Protein AF-A0A0M3JUL9-F1 (afdb_monomer_lite)

InterPro domains:
  IPR040126 Storkhead-box protein 1/2 [PTHR22437] (18-96)

Structure (mmCIF, N/CA/C/O backbone):
data_AF-A0A0M3JUL9-F1
#
_entry.id   AF-A0A0M3JUL9-F1
#
loop_
_atom_site.group_PDB
_atom_site.id
_atom_site.type_symbol
_atom_site.label_atom_id
_atom_site.label_alt_id
_atom_site.label_comp_id
_atom_site.label_asym_id
_atom_site.label_entity_id
_atom_site.label_seq_id
_atom_site.pdbx_PDB_ins_code
_atom_site.Cartn_x
_atom_site.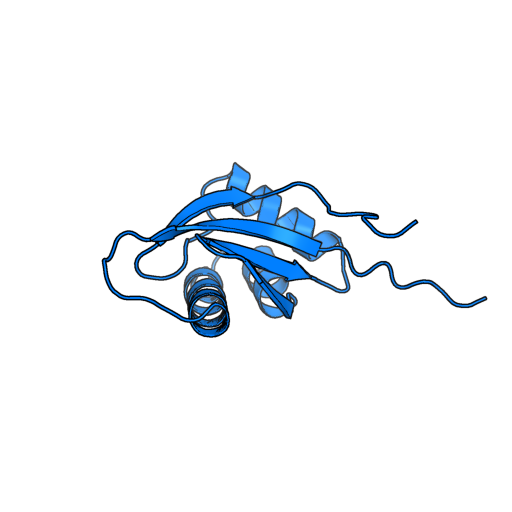Cartn_y
_atom_site.Cartn_z
_atom_site.occupancy
_atom_site.B_iso_or_equiv
_atom_site.auth_seq_id
_atom_site.auth_comp_id
_atom_site.auth_asym_id
_atom_site.auth_atom_id
_atom_site.pdbx_PDB_model_num
ATOM 1 N N . MET A 1 1 ? 29.169 9.291 -13.584 1.00 41.19 1 MET A N 1
ATOM 2 C CA . MET A 1 1 ? 27.732 9.516 -13.859 1.00 41.19 1 MET A CA 1
ATOM 3 C C . MET A 1 1 ? 26.926 8.923 -12.714 1.00 41.19 1 MET A C 1
ATOM 5 O O . MET A 1 1 ? 26.686 7.722 -12.695 1.00 41.19 1 MET A O 1
ATOM 9 N N . SER A 1 2 ? 26.594 9.728 -11.707 1.00 45.47 2 SER A N 1
ATOM 10 C CA . SER A 1 2 ? 25.700 9.327 -10.620 1.00 45.47 2 SER A CA 1
ATOM 11 C C . SER A 1 2 ? 24.323 9.045 -11.220 1.00 45.47 2 SER A C 1
ATOM 13 O O . SER A 1 2 ? 23.614 9.962 -11.625 1.00 45.47 2 SER A O 1
ATOM 15 N N . ARG A 1 3 ? 23.948 7.765 -11.336 1.00 45.38 3 ARG A N 1
ATOM 16 C CA . ARG A 1 3 ? 22.549 7.402 -11.576 1.00 45.38 3 ARG A CA 1
ATOM 17 C C . ARG A 1 3 ? 21.774 7.949 -10.387 1.00 45.38 3 ARG A C 1
ATOM 19 O O . ARG A 1 3 ? 21.873 7.396 -9.297 1.00 45.38 3 ARG A O 1
ATOM 26 N N . ALA A 1 4 ? 21.046 9.044 -10.582 1.00 50.53 4 ALA A N 1
ATOM 27 C CA . ALA A 1 4 ? 19.997 9.423 -9.657 1.00 50.53 4 ALA A CA 1
ATOM 28 C C . ALA A 1 4 ? 19.030 8.237 -9.627 1.00 50.53 4 ALA A C 1
ATOM 30 O O . ALA A 1 4 ? 18.303 7.991 -10.591 1.00 50.53 4 ALA A O 1
ATOM 31 N N . ILE A 1 5 ? 19.092 7.433 -8.567 1.00 52.97 5 ILE A N 1
ATOM 32 C CA . ILE A 1 5 ? 18.044 6.465 -8.282 1.00 52.97 5 ILE A CA 1
ATOM 33 C C . ILE A 1 5 ? 16.853 7.344 -7.928 1.00 52.97 5 ILE A C 1
ATOM 35 O O . ILE A 1 5 ? 16.764 7.859 -6.819 1.00 52.97 5 ILE A O 1
ATOM 39 N N . SER A 1 6 ? 16.011 7.636 -8.918 1.00 56.53 6 SER A N 1
ATOM 40 C CA . SER A 1 6 ? 14.740 8.297 -8.674 1.00 56.53 6 SER A CA 1
ATOM 41 C C . SER A 1 6 ? 13.906 7.296 -7.888 1.00 56.53 6 SER A C 1
ATOM 43 O O . SER A 1 6 ? 13.284 6.405 -8.464 1.00 56.53 6 SER A O 1
ATOM 45 N N . THR A 1 7 ? 13.989 7.360 -6.560 1.00 62.62 7 THR A N 1
ATOM 46 C CA . THR A 1 7 ? 13.099 6.625 -5.672 1.00 62.62 7 THR A CA 1
ATOM 47 C C . THR A 1 7 ? 11.711 7.168 -5.932 1.00 62.62 7 THR A C 1
ATOM 49 O O . THR A 1 7 ? 11.331 8.242 -5.468 1.00 62.62 7 THR A O 1
ATOM 52 N N . GLN A 1 8 ? 10.968 6.448 -6.762 1.00 81.00 8 GLN A N 1
ATOM 53 C CA . GLN A 1 8 ? 9.592 6.794 -7.026 1.00 81.00 8 GLN A CA 1
ATOM 54 C C . GLN A 1 8 ? 8.789 6.533 -5.756 1.00 81.00 8 GLN A C 1
ATOM 56 O O . GLN A 1 8 ? 8.959 5.506 -5.094 1.00 81.00 8 GLN A O 1
ATOM 61 N N . CYS A 1 9 ? 7.926 7.478 -5.405 1.00 89.00 9 CYS A N 1
ATOM 62 C CA . CYS A 1 9 ? 7.029 7.351 -4.273 1.00 89.00 9 CYS A CA 1
ATOM 63 C C . CYS A 1 9 ? 5.579 7.513 -4.723 1.00 89.00 9 CYS A C 1
ATOM 65 O O . CYS A 1 9 ? 5.265 8.235 -5.677 1.00 89.00 9 CYS A O 1
ATOM 67 N N . ILE A 1 10 ? 4.691 6.818 -4.022 1.00 92.44 10 ILE A N 1
ATOM 68 C CA . ILE A 1 10 ? 3.245 6.953 -4.169 1.00 92.44 10 ILE A CA 1
ATOM 69 C C . ILE A 1 10 ? 2.631 7.270 -2.808 1.00 92.44 10 ILE A C 1
ATOM 71 O O . ILE A 1 10 ? 3.108 6.812 -1.768 1.00 92.44 10 ILE A O 1
ATOM 75 N N . GLY A 1 11 ? 1.558 8.057 -2.823 1.00 94.25 11 GLY A N 1
ATOM 76 C CA . GLY A 1 11 ? 0.722 8.293 -1.651 1.00 94.25 11 GLY A CA 1
ATOM 77 C C . GLY A 1 11 ? -0.485 7.361 -1.661 1.00 94.25 11 GLY A C 1
ATOM 78 O O . GLY A 1 11 ? -1.190 7.283 -2.660 1.00 94.25 11 GLY A O 1
ATOM 79 N N . ILE A 1 12 ? -0.759 6.678 -0.558 1.00 95.44 12 ILE A N 1
ATOM 80 C CA . ILE A 1 12 ? -1.969 5.882 -0.345 1.00 95.44 12 ILE A CA 1
ATOM 81 C C . ILE A 1 12 ? -2.828 6.633 0.667 1.00 95.44 12 ILE A C 1
ATOM 83 O O . ILE A 1 12 ? -2.421 6.830 1.812 1.00 95.44 12 ILE A O 1
ATOM 87 N N . ILE A 1 13 ? -4.006 7.083 0.244 1.00 94.88 13 ILE A N 1
ATOM 88 C CA . ILE A 1 13 ? -4.916 7.842 1.101 1.00 94.88 13 ILE A CA 1
ATOM 89 C C . ILE A 1 13 ? -5.824 6.856 1.826 1.00 94.88 13 ILE A C 1
ATOM 91 O O . ILE A 1 13 ? -6.673 6.210 1.209 1.00 94.88 13 ILE A O 1
ATOM 95 N N . PHE A 1 14 ? -5.661 6.773 3.142 1.00 94.69 14 PHE A N 1
ATOM 96 C CA . PHE A 1 14 ? -6.514 5.994 4.024 1.00 94.69 14 PHE A CA 1
ATOM 97 C C . PHE A 1 14 ? -7.550 6.868 4.726 1.00 94.69 14 PHE A C 1
ATOM 99 O O . PHE A 1 14 ? -7.261 7.978 5.173 1.00 94.69 14 PHE A O 1
ATOM 106 N N . GLN A 1 15 ? -8.741 6.315 4.919 1.00 94.38 15 GLN A N 1
ATOM 107 C CA . GLN A 1 15 ? -9.728 6.832 5.861 1.00 94.38 15 GLN A CA 1
ATOM 108 C C . GLN A 1 15 ? -9.845 5.868 7.039 1.00 94.38 15 GLN A C 1
ATOM 110 O O . GLN A 1 15 ? -10.020 4.665 6.847 1.00 94.38 15 GLN A O 1
ATOM 115 N N . SER A 1 16 ? -9.726 6.393 8.262 1.00 93.19 16 SER A N 1
ATOM 116 C CA . SER A 1 16 ? -9.926 5.598 9.477 1.00 93.19 16 SER A CA 1
ATOM 117 C C . SER A 1 16 ? -11.401 5.244 9.636 1.00 93.19 16 SER A C 1
ATOM 119 O O . SER A 1 16 ? -12.252 6.128 9.577 1.00 93.19 16 SER A O 1
ATOM 121 N N . LEU A 1 17 ? -11.687 3.971 9.900 1.00 92.81 17 LEU A N 1
ATOM 122 C CA . LEU A 1 17 ? -13.026 3.479 10.249 1.00 92.81 17 LEU A CA 1
ATOM 123 C C . LEU A 1 17 ? -13.235 3.420 11.770 1.00 92.81 17 LEU A C 1
ATOM 125 O O . LEU A 1 17 ? -14.276 2.985 12.248 1.00 92.81 17 LEU A O 1
ATOM 129 N N . THR A 1 18 ? -12.225 3.824 12.547 1.00 87.25 18 THR A N 1
ATOM 130 C CA . THR A 1 18 ? -12.245 3.768 14.013 1.00 87.25 18 THR A CA 1
ATOM 131 C C . THR A 1 18 ? -11.819 5.105 14.617 1.00 87.25 18 THR A C 1
ATOM 133 O O . THR A 1 18 ? -11.054 5.860 14.011 1.00 87.25 18 THR A O 1
ATOM 136 N N . SER A 1 19 ? -12.245 5.380 15.851 1.00 80.94 19 SER A N 1
ATOM 137 C CA . SER A 1 19 ? -11.760 6.522 16.640 1.00 80.94 19 SER A CA 1
ATOM 138 C C . SER A 1 19 ? -10.344 6.310 17.200 1.00 80.94 19 SER A C 1
ATOM 140 O O . SER A 1 19 ? -9.722 7.252 17.695 1.00 80.94 19 SER A O 1
ATOM 142 N N . LYS A 1 20 ? -9.795 5.088 17.103 1.00 81.69 20 LYS A N 1
ATOM 143 C CA . LYS A 1 20 ? -8.452 4.761 17.593 1.00 81.69 20 LYS A CA 1
ATOM 144 C C . LYS A 1 20 ? -7.389 5.299 16.639 1.00 81.69 20 LYS A C 1
ATOM 146 O O . LYS A 1 20 ? -7.295 4.897 15.481 1.00 81.69 20 LYS A O 1
ATOM 151 N N . ARG A 1 21 ? -6.527 6.175 17.153 1.00 80.62 21 ARG A N 1
ATOM 152 C CA . ARG A 1 21 ? -5.351 6.668 16.427 1.00 80.62 21 ARG A CA 1
ATOM 153 C C . ARG A 1 21 ? -4.317 5.545 16.283 1.00 80.62 21 ARG A C 1
ATOM 155 O O . ARG A 1 21 ? -3.913 4.947 17.277 1.00 80.62 21 ARG A O 1
ATOM 162 N N . LYS A 1 22 ? -3.850 5.297 15.058 1.00 86.50 22 LYS A N 1
ATOM 163 C CA . LYS A 1 22 ? -2.655 4.482 14.783 1.00 86.50 22 LYS A CA 1
ATOM 164 C C . LYS A 1 22 ? -1.533 5.370 14.247 1.00 86.50 22 LYS A C 1
ATOM 166 O O . LYS A 1 22 ? -1.803 6.381 13.601 1.00 86.50 22 LYS A O 1
ATOM 171 N N . SER A 1 23 ? -0.285 5.006 14.535 1.00 93.25 23 SER A N 1
ATOM 172 C CA . SER A 1 23 ? 0.879 5.642 13.911 1.00 93.25 23 SER A CA 1
ATOM 173 C C . SER A 1 23 ? 0.970 5.253 12.432 1.00 93.25 23 SER A C 1
ATOM 175 O O . SER A 1 23 ? 0.492 4.188 12.043 1.00 93.25 23 SER A O 1
ATOM 177 N N . GLY A 1 24 ? 1.619 6.092 11.619 1.00 94.44 24 GLY A N 1
ATOM 178 C CA . GLY A 1 24 ? 1.859 5.802 10.202 1.00 94.44 24 GLY A CA 1
ATOM 179 C C . GLY A 1 24 ? 2.567 4.466 9.973 1.00 94.44 24 GLY A C 1
ATOM 180 O O . GLY A 1 24 ? 2.129 3.683 9.138 1.00 94.44 24 GLY A O 1
ATOM 181 N N . HIS A 1 25 ? 3.579 4.160 10.792 1.00 96.50 25 HIS A N 1
ATOM 182 C CA . HIS A 1 25 ? 4.271 2.867 10.773 1.00 96.50 25 HIS A CA 1
ATOM 183 C C . HIS A 1 25 ? 3.324 1.686 11.019 1.00 96.50 25 HIS A C 1
ATOM 185 O O . HIS A 1 25 ? 3.336 0.732 10.255 1.00 96.50 25 HIS A O 1
ATOM 191 N N . ARG A 1 26 ? 2.428 1.767 12.013 1.00 96.31 26 ARG A N 1
ATOM 192 C CA . ARG A 1 26 ? 1.452 0.692 12.273 1.00 96.31 26 ARG A CA 1
ATOM 193 C C . ARG A 1 26 ? 0.431 0.519 11.151 1.00 96.31 26 ARG A C 1
ATOM 195 O O . ARG A 1 26 ? -0.088 -0.576 10.954 1.00 96.31 26 ARG A O 1
ATOM 202 N N . ILE A 1 27 ? 0.095 1.602 10.451 1.00 96.38 27 ILE A N 1
ATOM 203 C CA . ILE A 1 27 ? -0.761 1.539 9.260 1.00 96.38 27 ILE A CA 1
ATOM 204 C C . ILE A 1 27 ? -0.004 0.840 8.127 1.00 96.38 27 ILE A C 1
ATOM 206 O O . ILE A 1 27 ? -0.577 -0.034 7.487 1.00 96.38 27 ILE A O 1
ATOM 210 N N . PHE A 1 28 ? 1.275 1.171 7.927 1.00 97.75 28 PHE A N 1
ATOM 211 C CA . PHE A 1 28 ? 2.144 0.513 6.953 1.00 97.75 28 PHE A CA 1
ATOM 212 C C . PHE A 1 28 ? 2.304 -0.983 7.240 1.00 97.75 28 PHE A C 1
ATOM 214 O O . PHE A 1 28 ? 1.954 -1.785 6.388 1.00 97.75 28 PHE A O 1
ATOM 221 N N . GLU A 1 29 ? 2.724 -1.378 8.443 1.00 97.44 29 GLU A N 1
ATOM 222 C CA . GLU A 1 29 ? 2.879 -2.792 8.824 1.00 97.44 29 GLU A CA 1
ATOM 223 C C . GLU A 1 29 ? 1.595 -3.593 8.590 1.00 97.44 29 GLU A C 1
ATOM 225 O O . GLU A 1 29 ? 1.624 -4.658 7.978 1.00 97.44 29 GLU A O 1
ATOM 230 N N . SER A 1 30 ? 0.450 -3.044 9.006 1.00 96.94 30 SER A N 1
ATOM 231 C CA . SER A 1 30 ? -0.840 -3.693 8.782 1.00 96.94 30 SER A CA 1
ATOM 232 C C . SER A 1 30 ? -1.204 -3.760 7.297 1.00 96.94 30 SER A C 1
ATOM 234 O O . SER A 1 30 ? -1.715 -4.778 6.853 1.00 96.94 30 SER A O 1
ATOM 236 N N . PHE A 1 31 ? -0.942 -2.713 6.511 1.00 97.44 31 PHE A N 1
ATOM 237 C CA . PHE A 1 31 ? -1.155 -2.743 5.061 1.00 97.44 31 PHE A CA 1
ATOM 238 C C . PHE A 1 31 ? -0.315 -3.838 4.389 1.00 97.44 31 PHE A C 1
ATOM 240 O O . PHE A 1 31 ? -0.807 -4.555 3.517 1.00 97.44 31 PHE A O 1
ATOM 247 N N . ILE A 1 32 ? 0.937 -3.980 4.814 1.00 97.81 32 ILE A N 1
ATOM 248 C CA . ILE A 1 32 ? 1.862 -4.995 4.325 1.00 97.81 32 ILE A CA 1
ATOM 249 C C . ILE A 1 32 ? 1.343 -6.400 4.663 1.00 97.81 32 ILE A C 1
ATOM 251 O O . ILE A 1 32 ? 1.229 -7.239 3.773 1.00 97.81 32 ILE A O 1
ATOM 255 N N . GLU A 1 33 ? 0.969 -6.647 5.919 1.00 97.19 33 GLU A N 1
ATOM 256 C CA . GLU A 1 33 ? 0.428 -7.931 6.388 1.00 97.19 33 GLU A CA 1
ATOM 257 C C . GLU A 1 33 ? -0.837 -8.348 5.620 1.00 97.19 33 GLU A C 1
ATOM 259 O O . GLU A 1 33 ? -0.902 -9.454 5.076 1.00 97.19 33 GLU A O 1
ATOM 264 N N . GLU A 1 34 ? -1.804 -7.435 5.489 1.00 96.94 34 GLU A N 1
ATOM 265 C CA . GLU A 1 34 ? -3.076 -7.698 4.804 1.00 96.94 34 GLU A CA 1
ATOM 266 C C . GLU A 1 34 ? -2.862 -8.067 3.327 1.00 96.94 34 GLU A C 1
ATOM 268 O O . GLU A 1 34 ? -3.551 -8.943 2.803 1.00 96.94 34 GLU A O 1
ATOM 273 N N . ASN A 1 35 ? -1.879 -7.467 2.646 1.00 96.69 35 ASN A N 1
ATOM 274 C CA . ASN A 1 35 ? -1.613 -7.759 1.234 1.00 96.69 35 ASN A CA 1
ATOM 275 C C . ASN A 1 35 ? -0.642 -8.928 1.005 1.00 96.69 35 ASN A C 1
ATOM 277 O O . ASN A 1 35 ? -0.765 -9.609 -0.014 1.00 96.69 35 ASN A O 1
ATOM 281 N N . ARG A 1 36 ? 0.266 -9.229 1.944 1.00 94.31 36 ARG A N 1
ATOM 282 C CA . ARG A 1 36 ? 1.106 -10.445 1.897 1.00 94.31 36 ARG A CA 1
ATOM 283 C C . ARG A 1 36 ? 0.278 -11.725 1.964 1.00 94.31 36 ARG A C 1
ATOM 285 O O . ARG A 1 36 ? 0.674 -12.733 1.390 1.00 94.31 36 ARG A O 1
ATOM 292 N N . SER A 1 37 ? -0.881 -11.677 2.622 1.00 88.81 37 SER A N 1
ATOM 293 C CA . SER A 1 37 ? -1.812 -12.810 2.700 1.00 88.81 37 SER A CA 1
ATOM 294 C C . SER A 1 37 ? -2.426 -13.206 1.343 1.00 88.81 37 SER A C 1
ATOM 296 O O . SER A 1 37 ? -3.022 -14.275 1.215 1.00 88.81 37 SER A O 1
ATOM 298 N N . CYS A 1 38 ? -2.254 -12.383 0.301 1.00 85.75 38 CYS A N 1
ATOM 299 C CA . CYS A 1 38 ? -2.750 -12.614 -1.055 1.00 85.75 38 CYS A CA 1
ATOM 300 C C . CYS A 1 38 ? -1.861 -13.604 -1.838 1.00 85.75 38 CYS A C 1
ATOM 302 O O . CYS A 1 38 ? -1.316 -13.279 -2.892 1.00 85.75 38 CYS A O 1
ATOM 304 N N . PHE A 1 39 ? -1.711 -14.830 -1.324 1.00 83.44 39 PHE A N 1
ATOM 305 C CA . PHE A 1 39 ? -0.754 -15.833 -1.819 1.00 83.44 39 PHE A CA 1
ATOM 306 C C . PHE A 1 39 ? -0.950 -16.243 -3.289 1.00 83.44 39 PHE A C 1
ATOM 308 O O . PHE A 1 39 ? -0.014 -16.708 -3.933 1.00 83.44 39 PHE A O 1
ATOM 315 N N . TRP A 1 40 ? -2.148 -16.051 -3.843 1.00 88.50 40 TRP A N 1
ATOM 316 C CA . TRP A 1 40 ? -2.446 -16.341 -5.247 1.00 88.50 40 TRP A CA 1
ATOM 317 C C . TRP A 1 40 ? -1.889 -15.284 -6.216 1.00 88.50 40 TRP A C 1
ATOM 319 O O . TRP A 1 40 ? -1.794 -15.544 -7.414 1.00 88.50 40 TRP A O 1
ATOM 329 N N . ASN A 1 41 ? -1.513 -14.095 -5.729 1.00 92.06 41 ASN A N 1
ATOM 330 C CA . ASN A 1 41 ? -0.944 -13.021 -6.539 1.00 92.06 41 ASN A CA 1
ATOM 331 C C . ASN A 1 41 ? 0.508 -12.746 -6.132 1.00 92.06 41 ASN A C 1
ATOM 333 O O . ASN A 1 41 ? 0.807 -11.782 -5.427 1.00 92.06 41 ASN A O 1
ATOM 337 N N . ILE A 1 42 ? 1.415 -13.594 -6.621 1.00 95.44 42 ILE A N 1
ATOM 338 C CA . ILE A 1 42 ? 2.852 -13.543 -6.308 1.00 95.44 42 ILE A CA 1
ATOM 339 C C . ILE A 1 42 ? 3.445 -12.163 -6.626 1.00 95.44 42 ILE A C 1
ATOM 341 O O . ILE A 1 42 ? 4.192 -11.622 -5.819 1.00 95.44 42 ILE A O 1
ATOM 345 N N . ALA A 1 43 ? 3.059 -11.551 -7.751 1.00 95.75 43 ALA A N 1
ATOM 346 C CA . ALA A 1 43 ? 3.548 -10.227 -8.137 1.00 95.75 43 ALA A CA 1
ATOM 347 C C . ALA A 1 43 ? 3.153 -9.137 -7.128 1.00 95.75 43 ALA A C 1
ATOM 349 O O . ALA A 1 43 ? 3.951 -8.246 -6.838 1.00 95.75 43 ALA A O 1
ATOM 350 N N . LEU A 1 44 ? 1.931 -9.196 -6.584 1.00 96.50 44 LEU A N 1
ATOM 351 C CA . LEU A 1 44 ? 1.493 -8.268 -5.543 1.00 96.50 44 LEU A CA 1
ATOM 352 C C . LEU A 1 44 ? 2.253 -8.499 -4.238 1.00 96.50 44 LEU A C 1
ATOM 354 O O . LEU A 1 44 ? 2.697 -7.529 -3.630 1.00 96.50 44 LEU A O 1
ATOM 358 N N . VAL A 1 45 ? 2.415 -9.756 -3.822 1.00 97.06 45 VAL A N 1
ATOM 359 C CA . VAL A 1 45 ? 3.169 -10.097 -2.607 1.00 97.06 45 VAL A CA 1
ATOM 360 C C . VAL A 1 45 ? 4.606 -9.582 -2.709 1.00 97.06 45 VAL A C 1
ATOM 362 O O . VAL A 1 45 ? 5.087 -8.929 -1.785 1.00 97.06 45 VAL A O 1
ATOM 365 N N . ASP A 1 46 ? 5.258 -9.793 -3.850 1.00 96.88 46 ASP A N 1
ATOM 366 C CA . ASP A 1 46 ? 6.628 -9.341 -4.095 1.00 96.88 46 ASP A CA 1
ATOM 367 C C . ASP A 1 46 ? 6.737 -7.806 -4.113 1.00 96.88 46 ASP A C 1
ATOM 369 O O . ASP A 1 46 ? 7.608 -7.217 -3.467 1.00 96.88 46 ASP A O 1
ATOM 373 N N . ALA A 1 47 ? 5.773 -7.133 -4.752 1.00 96.38 47 ALA A N 1
ATOM 374 C CA . ALA A 1 47 ? 5.695 -5.675 -4.759 1.00 96.38 47 ALA A CA 1
ATOM 375 C C . ALA A 1 47 ? 5.514 -5.092 -3.349 1.00 96.38 47 ALA A C 1
ATOM 377 O O . ALA A 1 47 ? 6.188 -4.131 -2.991 1.00 96.38 47 ALA A O 1
ATOM 378 N N . VAL A 1 48 ? 4.631 -5.683 -2.543 1.00 96.94 48 VAL A N 1
ATOM 379 C CA . VAL A 1 48 ? 4.355 -5.275 -1.157 1.00 96.94 48 VAL A CA 1
ATOM 380 C C . VAL A 1 48 ? 5.558 -5.547 -0.250 1.00 96.94 48 VAL A C 1
ATOM 382 O O . VAL A 1 48 ? 5.834 -4.761 0.647 1.00 96.94 48 VAL A O 1
ATOM 385 N N . ASN A 1 49 ? 6.320 -6.613 -0.487 1.00 96.31 49 ASN A N 1
ATOM 386 C CA . ASN A 1 49 ? 7.554 -6.880 0.260 1.00 96.31 49 ASN A CA 1
ATOM 387 C C . ASN A 1 49 ? 8.690 -5.913 -0.081 1.00 96.31 49 ASN A C 1
ATOM 389 O O . ASN A 1 49 ? 9.574 -5.703 0.744 1.00 96.31 49 ASN A O 1
ATOM 393 N N . SER A 1 50 ? 8.649 -5.328 -1.275 1.00 95.81 50 SER A N 1
ATOM 394 C CA . SER A 1 50 ? 9.710 -4.481 -1.817 1.00 95.81 50 SER A CA 1
ATOM 395 C C . SER A 1 50 ? 9.445 -2.979 -1.685 1.00 95.81 50 SER A C 1
ATOM 397 O O . SER A 1 50 ? 10.203 -2.175 -2.241 1.00 95.81 50 SER A O 1
ATOM 399 N N . ILE A 1 51 ? 8.353 -2.577 -1.028 1.00 95.75 51 ILE A N 1
ATOM 400 C CA . ILE A 1 51 ? 8.082 -1.167 -0.736 1.00 95.75 51 ILE A CA 1
ATOM 401 C C . ILE A 1 51 ? 8.614 -0.762 0.637 1.00 95.75 51 ILE A C 1
ATOM 403 O O . ILE A 1 51 ? 8.590 -1.537 1.591 1.00 95.75 51 ILE A O 1
ATOM 407 N N . GLU A 1 52 ? 9.036 0.490 0.745 1.00 95.69 52 GLU A N 1
ATOM 408 C CA . GLU A 1 52 ? 9.585 1.075 1.964 1.00 95.69 52 GLU A CA 1
ATOM 409 C C . GLU A 1 52 ? 8.672 2.185 2.485 1.00 95.69 52 GLU A C 1
ATOM 411 O O . GLU A 1 52 ? 8.041 2.919 1.718 1.00 95.69 52 GLU A O 1
ATOM 416 N N . TYR A 1 53 ? 8.604 2.320 3.808 1.00 95.81 53 TYR A N 1
ATOM 417 C CA . TYR A 1 53 ? 7.899 3.420 4.452 1.00 95.81 53 TYR A CA 1
ATOM 418 C C . TYR A 1 53 ? 8.685 4.723 4.281 1.00 95.81 53 TYR A C 1
ATOM 420 O O . TYR A 1 53 ? 9.812 4.837 4.756 1.00 95.81 53 TYR A O 1
ATOM 428 N N . ILE A 1 54 ? 8.063 5.732 3.668 1.00 95.00 54 ILE A N 1
ATOM 429 C CA . ILE A 1 54 ? 8.645 7.076 3.539 1.00 95.00 54 ILE A CA 1
ATOM 430 C C . ILE A 1 54 ? 8.111 8.012 4.618 1.00 95.00 54 ILE A C 1
ATOM 432 O O . ILE A 1 54 ? 8.847 8.819 5.183 1.00 95.00 54 ILE A O 1
ATOM 436 N N . GLY A 1 55 ? 6.817 7.932 4.918 1.00 93.62 55 GLY A N 1
ATOM 437 C CA . GLY A 1 55 ? 6.205 8.861 5.854 1.00 93.62 55 GLY A CA 1
ATOM 438 C C . GLY A 1 55 ? 4.696 8.739 5.927 1.00 93.62 55 GLY A C 1
ATOM 439 O O . GLY A 1 55 ? 4.061 8.004 5.174 1.00 93.62 55 GLY A O 1
ATOM 440 N N . PHE A 1 56 ? 4.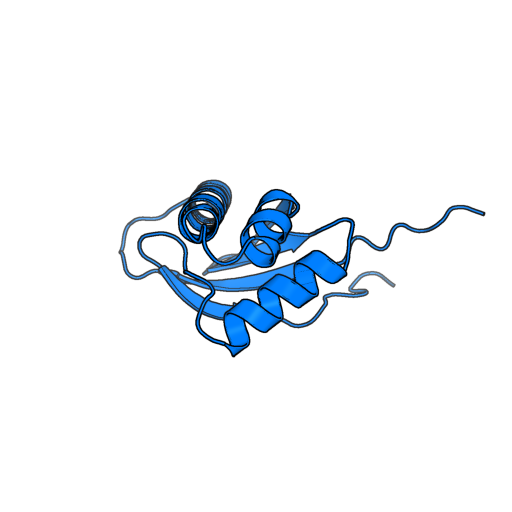107 9.506 6.838 1.00 94.12 56 PHE A N 1
ATOM 441 C CA . PHE A 1 56 ? 2.665 9.569 7.010 1.00 94.12 56 PHE A CA 1
ATOM 442 C C . PHE A 1 56 ? 2.228 10.999 7.307 1.00 94.12 56 PHE A C 1
ATOM 444 O O . PHE A 1 56 ? 2.657 11.598 8.295 1.00 94.12 56 PHE A O 1
ATOM 451 N N . MET A 1 57 ? 1.345 11.530 6.465 1.00 92.12 57 MET A N 1
ATOM 452 C CA . MET A 1 57 ? 0.741 12.847 6.625 1.00 92.12 57 MET A CA 1
ATOM 453 C C . MET A 1 57 ? -0.701 12.701 7.100 1.00 92.12 57 MET A C 1
ATOM 455 O O . MET A 1 57 ? -1.514 11.982 6.518 1.00 92.12 57 MET A O 1
ATOM 459 N N . ARG A 1 58 ? -1.033 13.413 8.178 1.00 87.25 58 ARG A N 1
ATOM 460 C CA . ARG A 1 58 ? -2.404 13.454 8.694 1.00 87.25 58 ARG A CA 1
ATOM 461 C C . ARG A 1 58 ? -3.313 14.197 7.700 1.00 87.25 58 ARG A C 1
ATOM 463 O O . ARG A 1 58 ? -2.867 15.180 7.120 1.00 87.25 58 ARG A O 1
ATOM 470 N N . PRO A 1 59 ? -4.574 13.763 7.529 1.00 86.12 59 PRO A N 1
ATOM 471 C CA . PRO A 1 59 ? -5.276 12.789 8.369 1.00 86.12 59 PRO A CA 1
ATOM 472 C C . PRO A 1 59 ? -5.069 11.304 8.012 1.00 86.12 59 PRO A C 1
ATOM 474 O O . PRO A 1 59 ? -5.451 10.470 8.831 1.00 86.12 59 PRO A O 1
ATOM 477 N N . GLY A 1 60 ? -4.463 10.948 6.874 1.00 90.38 60 GLY A N 1
ATOM 478 C CA . GLY A 1 60 ? -4.472 9.545 6.429 1.00 90.38 60 GLY A CA 1
ATOM 479 C C . GLY A 1 60 ? -3.572 9.159 5.256 1.00 90.38 60 GLY A C 1
ATOM 480 O O . GLY A 1 60 ? -3.718 8.054 4.743 1.00 90.38 60 GLY A O 1
ATOM 481 N N . THR A 1 61 ? -2.663 10.018 4.805 1.00 94.25 61 THR A N 1
ATOM 482 C CA . THR A 1 61 ? -1.846 9.737 3.616 1.00 94.25 61 THR A CA 1
ATOM 483 C C . THR A 1 61 ? -0.562 9.020 4.009 1.00 94.25 61 THR A C 1
ATOM 485 O O . THR A 1 61 ? 0.300 9.597 4.670 1.00 94.25 61 THR A O 1
ATOM 488 N N . LEU A 1 62 ? -0.426 7.766 3.588 1.00 95.31 62 LEU A N 1
ATOM 489 C CA . LEU A 1 62 ? 0.779 6.958 3.736 1.00 95.31 62 LEU A CA 1
ATOM 490 C C . LEU A 1 62 ? 1.647 7.092 2.482 1.00 95.31 62 LEU A C 1
ATOM 492 O O . LEU A 1 62 ? 1.184 6.788 1.388 1.00 95.31 62 LEU A O 1
ATOM 496 N N . PHE A 1 63 ? 2.901 7.502 2.631 1.00 95.00 63 PHE A N 1
ATOM 497 C CA . PHE A 1 63 ? 3.857 7.548 1.529 1.00 95.00 63 PHE A CA 1
ATOM 498 C C . PHE A 1 63 ? 4.735 6.306 1.558 1.00 95.00 63 PHE A C 1
ATOM 500 O O . PHE A 1 63 ? 5.343 5.995 2.587 1.00 95.00 63 PHE A O 1
ATOM 507 N N . VAL A 1 64 ? 4.813 5.625 0.419 1.00 95.19 64 VAL A N 1
ATOM 508 C CA . VAL A 1 64 ? 5.687 4.467 0.222 1.00 95.19 64 VAL A CA 1
ATOM 509 C C . VAL A 1 64 ? 6.522 4.651 -1.035 1.00 95.19 64 VAL A C 1
ATOM 511 O O . VAL A 1 64 ? 6.065 5.264 -2.004 1.00 95.19 64 VAL A O 1
ATOM 514 N N . SER A 1 65 ? 7.738 4.127 -1.023 1.00 93.81 65 SER A N 1
ATOM 515 C CA . SER A 1 65 ? 8.635 4.090 -2.180 1.00 93.81 65 SER A CA 1
ATOM 516 C C . SER A 1 65 ? 8.955 2.655 -2.565 1.00 93.81 65 SER A C 1
ATOM 518 O O . SER A 1 65 ? 8.710 1.721 -1.808 1.00 93.81 65 SER A O 1
ATOM 520 N N . SER A 1 66 ? 9.523 2.473 -3.751 1.00 92.06 66 SER A N 1
ATOM 521 C CA . SER A 1 66 ? 10.267 1.260 -4.078 1.00 92.06 66 SER A CA 1
ATOM 522 C C . SER A 1 66 ? 11.422 1.608 -5.001 1.00 92.06 66 SER A C 1
ATOM 524 O O . SER A 1 66 ? 11.336 2.554 -5.787 1.00 92.06 66 SER A O 1
ATOM 526 N N . VAL A 1 67 ? 12.486 0.810 -4.943 1.00 88.56 67 VAL A N 1
ATOM 527 C CA . VAL A 1 67 ? 13.611 0.914 -5.880 1.00 88.56 67 VAL A CA 1
ATOM 528 C C . VAL A 1 67 ? 13.163 0.584 -7.308 1.00 88.56 67 VAL A C 1
ATOM 530 O O . VAL A 1 67 ? 13.654 1.182 -8.264 1.00 88.56 67 VAL A O 1
ATOM 533 N N . SER A 1 68 ? 12.215 -0.349 -7.471 1.00 89.69 68 SER A N 1
ATOM 534 C CA . SER A 1 68 ? 11.659 -0.699 -8.780 1.00 89.69 68 SER A CA 1
ATOM 535 C C . SER A 1 68 ? 10.290 -0.064 -8.987 1.00 89.69 68 SER A C 1
ATOM 537 O O . SER A 1 68 ? 9.324 -0.396 -8.301 1.00 89.69 68 SER A O 1
ATOM 539 N N . GLU A 1 69 ? 10.175 0.769 -10.021 1.00 88.94 69 GLU A N 1
ATOM 540 C CA . GLU A 1 69 ? 8.896 1.326 -10.480 1.00 88.94 69 GLU A CA 1
ATOM 541 C C . GLU A 1 69 ? 7.849 0.236 -10.763 1.00 88.94 69 GLU A C 1
ATOM 543 O O . GLU A 1 69 ? 6.658 0.437 -10.521 1.00 88.94 69 GLU A O 1
ATOM 548 N N . ARG A 1 70 ? 8.287 -0.955 -11.195 1.00 92.50 70 ARG A N 1
ATOM 549 C CA . ARG A 1 70 ? 7.398 -2.097 -11.444 1.00 92.50 70 ARG A CA 1
ATOM 550 C C . ARG A 1 70 ? 6.582 -2.478 -10.210 1.00 92.50 70 ARG A C 1
ATOM 552 O O . ARG A 1 70 ? 5.402 -2.774 -10.353 1.00 92.50 70 ARG A O 1
ATOM 559 N N . HIS A 1 71 ? 7.155 -2.409 -9.007 1.00 94.44 71 HIS A N 1
ATOM 560 C CA . HIS A 1 71 ? 6.419 -2.708 -7.775 1.00 94.44 71 HIS A CA 1
ATOM 561 C C . HIS A 1 71 ? 5.300 -1.689 -7.524 1.00 94.44 71 HIS A C 1
ATOM 563 O O . HIS A 1 71 ? 4.179 -2.058 -7.173 1.00 94.44 71 HIS A O 1
ATOM 569 N N . LEU A 1 72 ? 5.563 -0.407 -7.790 1.00 93.56 72 LEU A N 1
ATOM 570 C CA . LEU A 1 72 ? 4.562 0.652 -7.655 1.00 93.56 72 LEU A CA 1
ATOM 571 C C . LEU A 1 72 ? 3.459 0.524 -8.713 1.00 93.56 72 LEU A C 1
ATOM 573 O O . LEU A 1 72 ? 2.283 0.712 -8.400 1.00 93.56 72 LEU A O 1
ATOM 577 N N . ILE A 1 73 ? 3.808 0.143 -9.946 1.00 93.06 73 ILE A N 1
ATOM 578 C CA . ILE A 1 73 ? 2.830 -0.174 -10.999 1.00 93.06 73 ILE A CA 1
ATOM 579 C C . ILE A 1 73 ? 1.949 -1.353 -10.570 1.00 93.06 73 ILE A C 1
ATOM 581 O O . ILE A 1 73 ? 0.726 -1.283 -10.709 1.00 93.06 73 ILE A O 1
ATOM 585 N N . THR A 1 74 ? 2.533 -2.405 -9.993 1.00 95.50 74 THR A N 1
ATOM 586 C CA . THR A 1 74 ? 1.777 -3.559 -9.488 1.00 95.50 74 THR A CA 1
ATOM 587 C C . THR A 1 74 ? 0.787 -3.159 -8.396 1.00 95.50 74 THR A C 1
ATOM 589 O O . THR A 1 74 ? -0.373 -3.568 -8.464 1.00 95.50 74 THR A O 1
ATOM 592 N N . LEU A 1 75 ? 1.182 -2.308 -7.441 1.00 95.19 75 LEU A N 1
ATOM 593 C CA . LEU A 1 75 ? 0.266 -1.780 -6.419 1.00 95.19 75 LEU A CA 1
ATOM 594 C C . LEU A 1 75 ? -0.912 -1.020 -7.043 1.00 95.19 75 LEU A C 1
ATOM 596 O O . LEU A 1 75 ? -2.065 -1.227 -6.661 1.00 95.19 75 LEU A O 1
ATOM 600 N N . ARG A 1 76 ? -0.641 -0.175 -8.042 1.00 93.62 76 ARG A N 1
ATOM 601 C CA . ARG A 1 76 ? -1.677 0.595 -8.748 1.00 93.62 76 ARG A CA 1
ATOM 602 C C . ARG A 1 76 ? -2.624 -0.305 -9.533 1.00 93.62 76 ARG A C 1
ATOM 604 O O . ARG A 1 76 ? -3.834 -0.103 -9.479 1.00 93.62 76 ARG A O 1
ATOM 611 N N . SER A 1 77 ? -2.089 -1.319 -10.208 1.00 94.44 77 SER A N 1
ATOM 612 C CA . SER A 1 77 ? -2.882 -2.324 -10.921 1.00 94.44 77 SER A CA 1
ATOM 613 C C . SER A 1 77 ? -3.759 -3.131 -9.959 1.00 94.44 77 SER A C 1
ATOM 615 O O . SER A 1 77 ? -4.958 -3.291 -10.194 1.00 94.44 77 SER A O 1
ATOM 617 N N . ALA A 1 78 ? -3.208 -3.570 -8.824 1.00 95.19 78 ALA A N 1
ATOM 618 C CA . ALA A 1 78 ? -3.964 -4.268 -7.788 1.00 95.19 78 ALA A CA 1
ATOM 619 C C . ALA A 1 78 ? -5.087 -3.397 -7.204 1.00 95.19 78 ALA A C 1
ATOM 621 O O . ALA A 1 78 ? -6.180 -3.906 -6.949 1.00 95.19 78 ALA A O 1
ATOM 622 N N . TRP A 1 79 ? -4.856 -2.091 -7.035 1.00 95.06 79 TRP A N 1
ATOM 623 C CA . TRP A 1 79 ? -5.898 -1.151 -6.619 1.00 95.06 79 TRP A CA 1
ATOM 624 C C . TRP A 1 79 ? -6.994 -0.991 -7.675 1.00 95.06 79 TRP A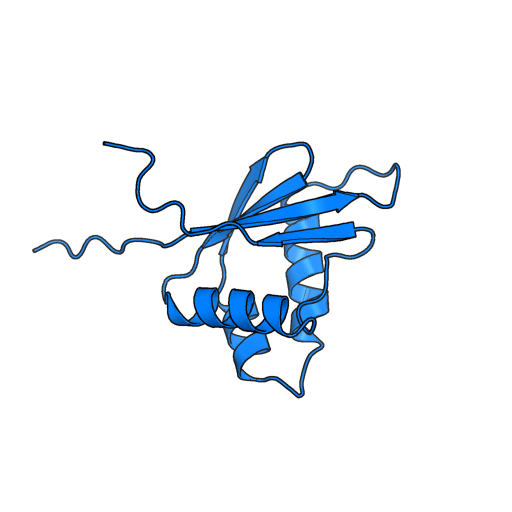 C 1
ATOM 626 O O . TRP A 1 79 ? -8.174 -1.138 -7.353 1.00 95.06 79 TRP A O 1
ATOM 636 N N . ALA A 1 80 ? -6.621 -0.756 -8.936 1.00 93.94 80 ALA A N 1
ATOM 637 C CA . ALA A 1 80 ? -7.570 -0.617 -10.044 1.00 93.94 80 ALA A CA 1
ATOM 638 C C . ALA A 1 80 ? -8.462 -1.861 -10.195 1.00 93.94 80 ALA A C 1
ATOM 640 O O . ALA A 1 80 ? -9.659 -1.752 -10.446 1.00 93.94 80 ALA A O 1
ATOM 641 N N . ARG A 1 81 ? -7.889 -3.045 -9.955 1.00 94.31 81 ARG A N 1
ATOM 642 C CA . ARG A 1 81 ? -8.583 -4.340 -9.975 1.00 94.31 81 ARG A CA 1
ATOM 643 C C . ARG A 1 81 ? -9.310 -4.684 -8.669 1.00 94.31 81 ARG A C 1
ATOM 645 O O . ARG A 1 81 ? -9.848 -5.780 -8.566 1.00 94.31 81 ARG A O 1
ATOM 652 N N . ARG A 1 82 ? -9.319 -3.787 -7.673 1.00 93.31 82 ARG A N 1
ATOM 653 C CA . ARG A 1 82 ? -9.945 -3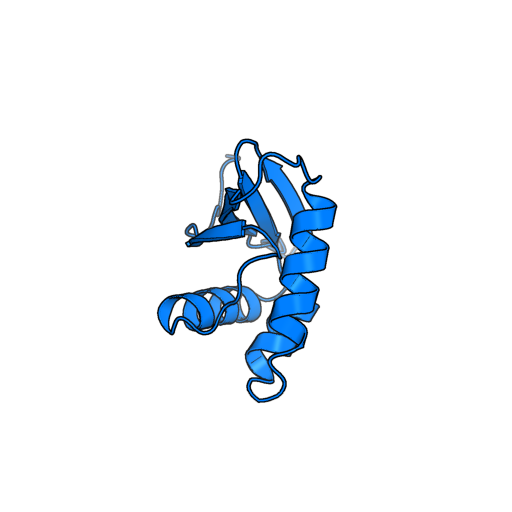.980 -6.346 1.00 93.31 82 ARG A CA 1
ATOM 654 C C . ARG A 1 82 ? -9.419 -5.192 -5.561 1.00 93.31 82 ARG A C 1
ATOM 656 O O . ARG A 1 82 ? -10.119 -5.746 -4.719 1.00 93.31 82 ARG A O 1
ATOM 663 N N . ILE A 1 83 ? -8.174 -5.587 -5.816 1.00 94.81 83 ILE A N 1
ATOM 664 C CA . ILE A 1 83 ? -7.489 -6.688 -5.121 1.00 94.81 83 ILE A CA 1
ATOM 665 C C . ILE A 1 83 ? -6.700 -6.162 -3.917 1.00 94.81 83 ILE A C 1
ATOM 667 O O . ILE A 1 83 ? -6.591 -6.856 -2.908 1.00 94.81 83 ILE A O 1
ATOM 671 N N . LEU A 1 84 ? -6.169 -4.938 -4.018 1.00 96.31 84 LEU A N 1
ATOM 672 C CA . LEU A 1 84 ? -5.366 -4.318 -2.967 1.00 96.31 84 LEU A CA 1
ATOM 673 C C . LEU A 1 84 ? -6.203 -4.097 -1.699 1.00 96.31 84 LEU A C 1
ATOM 675 O O . LEU A 1 84 ? -7.238 -3.425 -1.731 1.00 96.31 84 LEU A O 1
ATOM 679 N N . LYS A 1 85 ? -5.748 -4.660 -0.582 1.00 97.00 85 LYS A N 1
ATOM 680 C CA . LYS A 1 85 ? -6.424 -4.594 0.714 1.00 97.00 85 LYS A CA 1
ATOM 681 C C . LYS A 1 85 ? -5.991 -3.355 1.500 1.00 97.00 85 LYS A C 1
ATOM 683 O O . LYS A 1 85 ? -4.817 -2.979 1.451 1.00 97.00 85 LYS A O 1
ATOM 688 N N . PRO A 1 86 ? -6.912 -2.703 2.229 1.00 96.69 86 PRO A N 1
ATOM 689 C CA . PRO A 1 86 ? -6.551 -1.630 3.141 1.00 96.69 86 PRO A CA 1
ATOM 690 C C . PRO A 1 86 ? -5.851 -2.176 4.392 1.00 96.69 86 PRO A C 1
ATOM 692 O O . PRO A 1 86 ? -5.965 -3.353 4.715 1.00 96.69 86 PRO A O 1
ATOM 695 N N . ALA A 1 87 ? -5.189 -1.298 5.148 1.00 96.56 87 ALA A N 1
ATOM 696 C CA . ALA A 1 87 ? -4.766 -1.619 6.507 1.00 96.56 87 ALA A CA 1
ATOM 697 C C . ALA A 1 87 ? -5.984 -1.896 7.411 1.00 96.56 87 ALA A C 1
ATOM 699 O O . ALA A 1 87 ? -7.055 -1.303 7.247 1.00 96.56 87 ALA A O 1
ATOM 700 N N . LYS A 1 88 ? -5.809 -2.730 8.439 1.00 95.00 88 LYS A N 1
ATOM 701 C CA . LYS A 1 88 ? -6.883 -3.126 9.358 1.00 95.00 88 LYS A CA 1
ATOM 702 C C . LYS A 1 88 ? -7.505 -1.922 10.067 1.00 95.00 88 LYS A C 1
ATOM 704 O O . LYS A 1 88 ? -6.820 -1.197 10.801 1.00 95.00 88 LYS A O 1
ATOM 709 N N . GLY A 1 89 ? -8.819 -1.757 9.917 1.00 94.62 89 GLY A N 1
ATOM 710 C CA . GLY A 1 89 ? -9.581 -0.633 10.4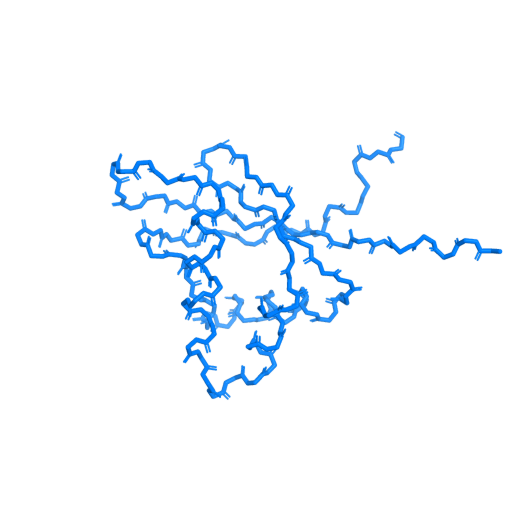78 1.00 94.62 89 GLY A CA 1
ATOM 711 C C . GLY A 1 89 ? -9.530 0.647 9.637 1.00 94.62 89 GLY A C 1
ATOM 712 O O . GLY A 1 89 ? -9.879 1.713 10.142 1.00 94.62 89 GLY A O 1
ATOM 713 N N . PHE A 1 90 ? -9.091 0.549 8.382 1.00 95.50 90 PHE A N 1
ATOM 714 C CA . PHE A 1 90 ? -9.078 1.639 7.413 1.00 95.50 90 PHE A CA 1
ATOM 715 C C . PHE A 1 90 ? -9.754 1.204 6.111 1.00 95.50 90 PHE A C 1
ATOM 717 O O . PHE A 1 90 ? -9.920 0.015 5.846 1.00 95.50 90 PHE A O 1
ATOM 724 N N . THR A 1 91 ? -10.099 2.178 5.276 1.00 96.44 91 THR A N 1
ATOM 725 C CA . THR A 1 91 ? -10.384 1.970 3.853 1.00 96.44 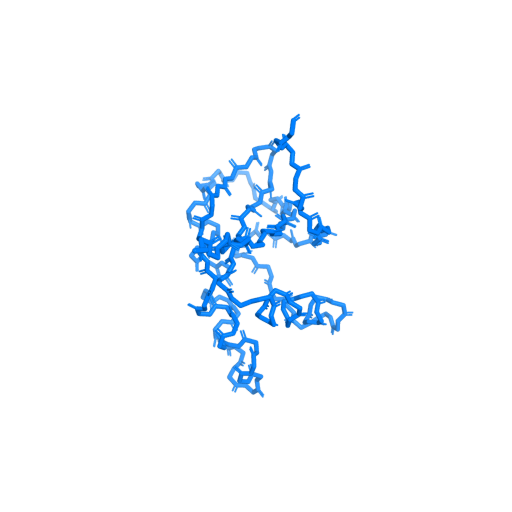91 THR A CA 1
ATOM 726 C C . THR A 1 91 ? -9.392 2.765 3.008 1.00 96.44 91 THR A C 1
ATOM 728 O O . THR A 1 91 ? -8.905 3.808 3.453 1.00 96.44 91 THR A O 1
ATOM 731 N N . ILE A 1 92 ? -9.066 2.275 1.810 1.00 96.12 92 ILE A N 1
ATOM 732 C CA . ILE A 1 92 ? -8.274 3.029 0.831 1.00 96.12 92 ILE A CA 1
ATOM 733 C C . ILE A 1 92 ? -9.248 3.898 0.035 1.00 96.12 92 ILE A C 1
ATOM 735 O O . ILE A 1 92 ? -10.158 3.382 -0.609 1.00 96.12 92 ILE A O 1
ATOM 739 N N . LEU A 1 93 ? -9.045 5.212 0.068 1.00 94.12 93 LEU A N 1
ATOM 740 C CA . LEU A 1 93 ? -9.806 6.161 -0.744 1.00 94.12 93 LEU A CA 1
ATOM 741 C C . LEU A 1 93 ? -9.199 6.311 -2.139 1.00 94.12 93 LEU A C 1
ATOM 743 O O . LEU A 1 93 ? -9.920 6.372 -3.131 1.00 94.12 93 LEU A O 1
ATOM 747 N N . SER A 1 94 ? -7.869 6.384 -2.218 1.00 92.00 94 SER A N 1
ATOM 748 C CA . SER A 1 94 ? -7.154 6.594 -3.475 1.00 92.00 94 SER A CA 1
ATOM 749 C C . SER A 1 94 ? -5.679 6.201 -3.365 1.00 92.00 94 SER A C 1
ATOM 751 O O . SER A 1 94 ? -5.092 6.252 -2.282 1.00 92.00 94 SER A O 1
ATOM 753 N N . LEU A 1 95 ? -5.082 5.849 -4.506 1.00 91.06 95 LEU A N 1
ATOM 754 C CA . LEU A 1 95 ? -3.635 5.778 -4.709 1.00 91.06 95 LEU A CA 1
ATOM 755 C C . LEU A 1 95 ? -3.225 6.969 -5.585 1.00 91.06 95 LEU A C 1
ATOM 757 O O . LEU A 1 95 ? -3.636 7.070 -6.741 1.00 91.06 95 LEU A O 1
ATOM 761 N N . GLY A 1 96 ? -2.427 7.873 -5.023 1.00 78.00 96 GLY A N 1
ATOM 762 C CA . GLY A 1 96 ? -1.897 9.052 -5.694 1.00 78.00 96 GLY A CA 1
ATOM 763 C C . GLY A 1 96 ? -0.940 8.708 -6.835 1.00 78.00 96 GLY A C 1
ATOM 764 O O . GLY A 1 96 ? -0.280 7.665 -6.836 1.00 78.00 96 GLY A O 1
ATOM 765 N N . MET A 1 97 ? -0.867 9.611 -7.815 1.00 60.50 97 MET A N 1
ATOM 766 C CA . MET A 1 97 ? 0.100 9.525 -8.906 1.00 60.50 97 MET A CA 1
ATOM 767 C C . MET A 1 97 ? 1.466 10.049 -8.461 1.00 60.50 97 MET A C 1
ATOM 769 O O . MET A 1 97 ? 1.538 10.957 -7.642 1.00 60.50 97 MET A O 1
ATOM 773 N N . TYR A 1 98 ? 2.517 9.429 -9.000 1.00 57.84 98 TYR A N 1
ATOM 774 C CA . TYR A 1 98 ? 3.938 9.688 -8.771 1.00 57.84 98 TYR A CA 1
ATOM 775 C C . TYR A 1 98 ? 4.253 11.131 -8.356 1.00 57.84 98 TYR A C 1
ATOM 777 O O . TYR A 1 98 ? 4.017 12.064 -9.121 1.00 57.84 98 TYR A O 1
ATOM 785 N N . ILE A 1 99 ? 4.849 11.309 -7.174 1.00 53.56 99 ILE A N 1
ATOM 786 C CA . ILE A 1 99 ? 5.420 12.603 -6.771 1.00 53.56 99 ILE A CA 1
ATOM 787 C C . ILE A 1 99 ? 6.844 12.669 -7.327 1.00 53.56 99 ILE A C 1
ATOM 789 O O . ILE A 1 99 ? 7.834 12.700 -6.599 1.00 53.56 99 ILE A O 1
ATOM 793 N N . THR A 1 100 ? 6.975 12.615 -8.649 1.00 45.97 100 THR A N 1
ATOM 794 C CA . THR A 1 100 ? 8.247 12.915 -9.302 1.00 45.97 100 THR A CA 1
ATOM 795 C C . THR A 1 100 ? 8.409 14.431 -9.287 1.00 45.97 100 THR A C 1
ATOM 797 O O . THR A 1 100 ? 7.812 15.119 -10.107 1.00 45.97 100 THR A O 1
ATOM 800 N N . SER A 1 101 ? 9.199 14.924 -8.328 1.00 44.16 101 SER A N 1
ATOM 801 C CA . SER A 1 101 ? 9.667 16.314 -8.195 1.00 44.16 101 SER A CA 1
ATOM 802 C C . SER A 1 101 ? 8.714 17.304 -7.506 1.00 44.16 101 SER A C 1
ATOM 804 O O . SER A 1 101 ? 8.010 18.066 -8.153 1.00 44.16 101 SER A O 1
ATOM 806 N N . PHE A 1 102 ? 8.810 17.380 -6.173 1.00 40.38 102 PHE A N 1
ATOM 807 C CA . PHE A 1 102 ? 8.466 18.591 -5.402 1.00 40.38 102 PHE A CA 1
ATOM 808 C C . PHE A 1 102 ? 9.703 19.365 -4.913 1.00 40.38 102 PHE A C 1
ATOM 810 O O . PHE A 1 102 ? 9.600 20.222 -4.044 1.00 40.38 102 PHE A O 1
ATOM 817 N N . ILE A 1 103 ? 10.884 19.074 -5.467 1.00 38.66 103 ILE A N 1
ATOM 818 C CA . ILE A 1 103 ? 12.097 19.857 -5.223 1.00 38.66 103 ILE A CA 1
ATOM 819 C C . ILE A 1 103 ? 12.772 20.091 -6.575 1.00 38.66 103 ILE A C 1
ATOM 821 O O . ILE A 1 103 ? 13.471 19.221 -7.099 1.00 38.66 103 ILE A O 1
ATOM 825 N N . LYS A 1 104 ? 12.488 21.250 -7.158 1.00 38.19 104 LYS A N 1
ATOM 826 C CA . LYS A 1 104 ? 13.379 21.969 -8.063 1.00 38.19 104 LYS A CA 1
ATOM 827 C C . LYS A 1 104 ? 13.378 23.420 -7.624 1.00 38.19 104 LYS A C 1
ATOM 829 O O . LYS A 1 104 ? 12.273 23.902 -7.294 1.00 38.19 104 LYS A O 1
#

Organism: Anisakis simplex (NCBI:txid6269)

Secondary structure (DSSP, 8-state):
-------EEEEEEEEESSSS---HHHHHHHHHHHHHT-TT-HHHHHHHHTEEEEEEETTTEEEEEESSHHHHHHHHHHHHTT-PPPPTTEEEEEE------S--

Radius of gyration: 13.63 Å; chains: 1; bounding box: 41×38×32 Å

pLDDT: mean 86.78, std 16.32, range [38.19, 97.81]

Sequence (104 aa):
MSRAISTQCIGIIFQSLTSKRKSGHRIFESFIEENRSCFWNIALVDAVNSIEYIGFMRPGTLFVSSVSERHLITLRSAWARRILKPAKGFTILSLGMYITSFIK

Foldseek 3Di:
DPPPLQFWKKKWFKDALDPDDDALVLQLVQLLVVQCVVVVCVLQNVLSVFKDFDHADPPGITMITGSDVSSVVSLVVCVVVVNRDGGPRIDTPDMGDIPRDPDD